Protein AF-T1B3P7-F1 (afdb_monomer_lite)

InterPro domains:
  IPR013783 Immunoglobulin-like fold [G3DSA:2.60.40.10] (17-87)
  IPR026891 Fibronectin type III-like domain [PF14310] (54-87)
  IPR036881 Glycoside hydrolase family 3 C-terminal domain superfamily [SSF52279] (3-20)
  IPR050288 Cellulose-degrading glycosyl hydrolase 3 [PTHR42715] (6-87)

Organism: NCBI:txid410659

Structure (mmCIF, N/CA/C/O backbone):
data_AF-T1B3P7-F1
#
_entry.id   AF-T1B3P7-F1
#
loop_
_atom_site.group_PDB
_atom_site.id
_atom_site.type_symbol
_atom_site.label_atom_id
_atom_site.label_alt_id
_atom_site.label_comp_id
_atom_site.label_asym_id
_atom_site.label_entity_id
_atom_site.label_seq_id
_atom_site.pdbx_PDB_ins_code
_atom_site.Cartn_x
_atom_site.Cartn_y
_atom_site.Cartn_z
_atom_site.occupancy
_atom_site.B_iso_or_equiv
_atom_site.auth_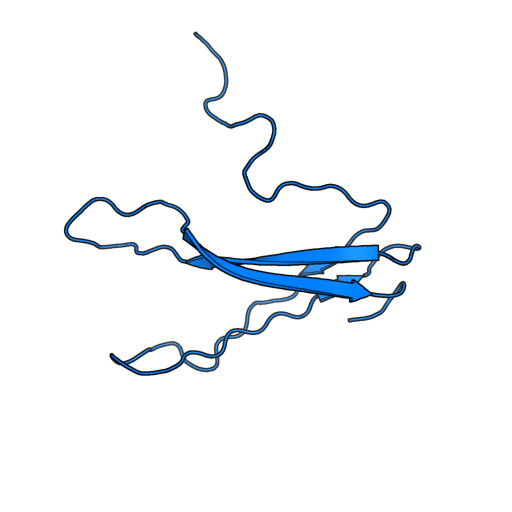seq_id
_atom_site.auth_comp_id
_atom_site.auth_asym_id
_atom_site.auth_atom_id
_atom_site.pdbx_PDB_model_num
ATOM 1 N N . VAL A 1 1 ? 15.768 3.551 -30.265 1.00 57.16 1 VAL A N 1
ATOM 2 C CA . VAL A 1 1 ? 14.459 4.188 -30.001 1.00 57.16 1 VAL A CA 1
ATOM 3 C C . VAL A 1 1 ? 14.610 4.927 -28.692 1.00 57.16 1 VAL A C 1
ATOM 5 O O . VAL A 1 1 ? 14.992 4.289 -27.722 1.00 57.16 1 VAL A O 1
ATOM 8 N N . ASP A 1 2 ? 14.424 6.241 -28.695 1.00 75.50 2 ASP A N 1
ATOM 9 C CA . ASP A 1 2 ? 14.675 7.099 -27.532 1.00 75.50 2 ASP A CA 1
ATOM 10 C C . ASP A 1 2 ? 13.350 7.347 -26.791 1.00 75.50 2 ASP A C 1
ATOM 12 O O . ASP A 1 2 ? 12.739 8.410 -26.877 1.00 75.50 2 ASP A O 1
ATOM 16 N N . VAL A 1 3 ? 12.818 6.283 -26.182 1.00 81.31 3 VAL A N 1
ATOM 17 C CA . VAL A 1 3 ? 11.579 6.309 -25.388 1.00 81.31 3 VAL A CA 1
ATOM 18 C C . VAL A 1 3 ? 11.830 5.673 -24.019 1.00 81.31 3 VAL A C 1
ATOM 20 O O . VAL A 1 3 ? 12.618 4.729 -23.933 1.00 81.31 3 VAL A O 1
ATOM 23 N N . PRO A 1 4 ? 11.177 6.149 -22.943 1.00 85.12 4 PRO A N 1
ATOM 24 C CA . PRO A 1 4 ? 11.336 5.563 -21.615 1.00 85.12 4 PRO A CA 1
ATOM 25 C C . PRO A 1 4 ? 10.921 4.084 -21.573 1.00 85.12 4 PRO A C 1
ATOM 27 O O . PRO A 1 4 ? 9.864 3.718 -22.079 1.00 85.12 4 PRO A O 1
ATOM 30 N N . ASN A 1 5 ? 11.701 3.247 -20.880 1.00 85.88 5 ASN A N 1
ATOM 31 C CA . ASN A 1 5 ? 11.388 1.823 -20.656 1.00 85.88 5 ASN A CA 1
ATOM 32 C C . ASN A 1 5 ? 10.254 1.586 -19.630 1.00 85.88 5 ASN A C 1
ATOM 34 O O . ASN A 1 5 ? 9.940 0.444 -19.296 1.00 85.88 5 ASN A O 1
ATOM 38 N N . SER A 1 6 ? 9.658 2.647 -19.083 1.00 88.62 6 SER A N 1
ATOM 39 C CA . SER A 1 6 ? 8.570 2.573 -18.105 1.00 88.62 6 SER A CA 1
ATOM 40 C C . SER A 1 6 ? 7.211 2.335 -18.778 1.00 88.62 6 SER A C 1
ATOM 42 O O . SER A 1 6 ? 6.931 2.972 -19.794 1.00 88.62 6 SER A O 1
ATOM 44 N N . PRO A 1 7 ? 6.322 1.503 -18.202 1.00 89.44 7 PRO A N 1
ATOM 45 C CA . PRO A 1 7 ? 4.974 1.333 -18.733 1.00 89.44 7 PRO A CA 1
ATOM 46 C C . PRO A 1 7 ? 4.161 2.624 -18.589 1.00 89.44 7 PRO A C 1
ATOM 48 O O . PRO A 1 7 ? 4.340 3.371 -17.628 1.00 89.44 7 PRO A O 1
ATOM 51 N N . LEU A 1 8 ? 3.207 2.840 -19.499 1.00 92.12 8 LEU A N 1
ATOM 52 C CA . LEU A 1 8 ? 2.267 3.962 -19.408 1.00 92.12 8 LEU A CA 1
ATOM 53 C C . LEU A 1 8 ? 1.389 3.868 -18.147 1.00 92.12 8 LEU A C 1
ATOM 55 O O . LEU A 1 8 ? 1.163 4.867 -17.471 1.00 92.12 8 LEU A O 1
ATOM 59 N N . TYR A 1 9 ? 0.947 2.651 -17.813 1.00 93.25 9 TYR A N 1
ATOM 60 C CA . TYR A 1 9 ? 0.214 2.335 -16.590 1.00 93.25 9 TYR A CA 1
ATOM 61 C C . TYR A 1 9 ? 0.805 1.063 -15.973 1.00 93.25 9 TYR A C 1
ATOM 63 O O . TYR A 1 9 ? 0.692 -0.009 -16.574 1.00 93.25 9 TYR A O 1
ATOM 71 N N . PRO A 1 10 ? 1.486 1.150 -14.817 1.00 93.81 10 PRO A N 1
ATOM 72 C CA . PRO A 1 10 ? 2.049 -0.027 -14.174 1.00 93.81 10 PRO A CA 1
ATOM 73 C C . PRO A 1 10 ? 0.948 -0.926 -13.602 1.00 93.81 10 PRO A C 1
ATOM 75 O O . PRO A 1 10 ? -0.190 -0.504 -13.381 1.00 93.81 10 PRO A O 1
ATOM 78 N N . PHE A 1 11 ? 1.302 -2.177 -13.314 1.00 93.69 11 PHE A N 1
ATOM 79 C CA . PHE A 1 11 ? 0.416 -3.079 -12.586 1.00 93.69 11 PHE A CA 1
ATOM 80 C C . PHE A 1 11 ? -0.034 -2.449 -11.257 1.00 93.69 11 PHE A C 1
ATOM 82 O O . PHE A 1 11 ? 0.768 -1.843 -10.546 1.00 93.69 11 PHE A O 1
ATOM 89 N N . GLY A 1 12 ? -1.324 -2.585 -10.940 1.00 92.75 12 GLY A N 1
ATOM 90 C CA . GLY A 1 12 ? -1.922 -2.014 -9.733 1.00 92.75 12 GLY A CA 1
ATOM 91 C C . GLY A 1 12 ? -2.289 -0.530 -9.830 1.00 92.75 12 GLY A C 1
ATOM 92 O O . GLY A 1 12 ? -2.822 0.001 -8.858 1.00 92.75 12 GLY A O 1
ATOM 93 N N . TYR A 1 13 ? -2.044 0.131 -10.969 1.00 93.56 13 TYR A N 1
ATOM 94 C CA . TYR A 1 13 ? -2.415 1.530 -11.178 1.00 93.56 13 TYR A CA 1
ATOM 95 C C . TYR A 1 13 ? -3.935 1.718 -11.249 1.00 93.56 13 TYR A C 1
ATOM 97 O O . TYR A 1 13 ? -4.636 1.020 -11.982 1.00 93.56 13 TYR A O 1
ATOM 105 N N . GLY A 1 14 ? -4.433 2.716 -10.523 1.00 92.94 14 GLY A N 1
ATOM 106 C CA . GLY A 1 14 ? -5.828 3.125 -10.544 1.00 92.94 14 GLY A CA 1
ATOM 107 C C . GLY A 1 14 ? -5.980 4.503 -9.918 1.00 92.94 14 GLY A C 1
ATOM 108 O O . GLY A 1 14 ? -5.359 4.804 -8.903 1.00 92.94 14 GLY A O 1
ATOM 109 N N . LEU A 1 15 ? -6.788 5.354 -10.544 1.00 93.00 15 LEU A N 1
ATOM 110 C CA . LEU A 1 15 ? -7.133 6.664 -10.001 1.00 93.00 15 LEU A CA 1
ATOM 111 C C . LEU A 1 15 ? -8.452 6.590 -9.233 1.00 93.00 15 LEU A C 1
ATOM 113 O O . LEU A 1 15 ? -9.300 5.734 -9.486 1.00 93.00 15 LEU A O 1
ATOM 117 N N . SER A 1 16 ? -8.644 7.546 -8.331 1.00 93.38 16 SER A N 1
ATOM 118 C CA . SER A 1 16 ? -9.875 7.723 -7.570 1.00 93.38 16 SER A CA 1
ATOM 119 C C . SER A 1 16 ? -10.328 9.180 -7.630 1.00 93.38 16 SER A C 1
ATOM 121 O O . SER A 1 16 ? -9.527 10.097 -7.792 1.00 93.38 16 SER A O 1
ATOM 123 N N . TYR A 1 17 ? -11.632 9.413 -7.460 1.00 95.38 17 TYR A N 1
ATOM 124 C CA . TYR A 1 17 ? -12.186 10.762 -7.275 1.00 95.38 17 TYR A CA 1
ATOM 125 C C . TYR A 1 17 ? -11.929 11.331 -5.872 1.00 95.38 17 TYR A C 1
ATOM 127 O O . TYR A 1 17 ? -12.417 12.411 -5.532 1.00 95.38 17 TYR A O 1
ATOM 135 N N . THR A 1 18 ? -11.216 10.584 -5.034 1.00 97.25 18 THR A N 1
ATOM 136 C CA . THR A 1 18 ? -10.723 11.017 -3.734 1.00 97.25 18 THR A CA 1
ATOM 137 C C . THR A 1 18 ? -9.248 10.657 -3.592 1.00 97.25 18 THR A C 1
ATOM 139 O O . THR A 1 18 ? -8.711 9.926 -4.420 1.00 97.25 18 THR A O 1
ATOM 142 N N . SER A 1 19 ? -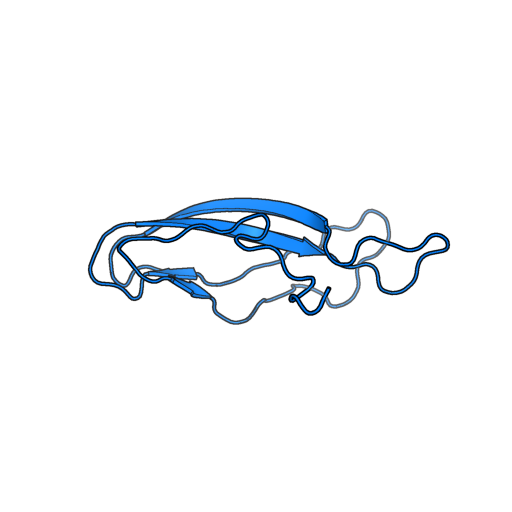8.585 11.183 -2.569 1.00 97.25 19 SER A N 1
ATOM 143 C CA . SER A 1 19 ? -7.169 10.933 -2.307 1.00 97.25 19 SER A CA 1
ATOM 144 C C . SER A 1 19 ? -7.000 10.068 -1.064 1.00 97.25 19 SER A C 1
ATOM 146 O O . SER A 1 19 ? -7.712 10.247 -0.075 1.00 97.25 19 SER A O 1
ATOM 148 N N . PHE A 1 20 ? -6.032 9.155 -1.106 1.00 97.81 20 PHE A N 1
ATOM 149 C CA . PHE A 1 20 ? -5.662 8.314 0.026 1.00 97.81 20 PHE A CA 1
ATOM 150 C C . PHE A 1 20 ? -4.212 8.576 0.420 1.00 97.81 20 PHE A C 1
ATOM 152 O O . PHE A 1 20 ? -3.340 8.674 -0.441 1.00 97.81 20 PHE A O 1
ATOM 159 N N . ALA A 1 21 ? -3.958 8.693 1.720 1.00 97.75 21 ALA A N 1
ATOM 160 C CA . ALA A 1 21 ? -2.619 8.788 2.278 1.00 97.75 21 ALA A CA 1
ATOM 161 C C . ALA A 1 21 ? -2.264 7.480 2.986 1.00 97.75 21 ALA A C 1
ATOM 163 O O . ALA A 1 21 ? -3.052 6.960 3.779 1.00 97.75 21 ALA A O 1
ATOM 164 N N . PHE A 1 22 ? -1.065 6.977 2.710 1.00 97.31 22 PHE A N 1
ATOM 165 C CA . PHE A 1 22 ? -0.483 5.839 3.408 1.00 97.31 22 PHE A CA 1
ATOM 166 C C . PHE A 1 22 ? 0.464 6.358 4.487 1.00 97.31 22 PHE A C 1
ATOM 168 O O . PHE A 1 22 ? 1.331 7.188 4.215 1.00 97.31 22 PHE A O 1
ATOM 175 N N . GLY A 1 23 ? 0.267 5.892 5.717 1.00 96.81 23 GLY A N 1
ATOM 176 C CA . GLY A 1 23 ? 1.191 6.134 6.818 1.00 96.81 23 GLY A CA 1
ATOM 177 C C . GLY A 1 23 ? 2.456 5.272 6.717 1.00 96.81 23 GLY A C 1
ATOM 178 O O . GLY A 1 23 ? 2.635 4.531 5.748 1.00 96.81 23 GLY A O 1
ATOM 179 N N . PRO A 1 24 ? 3.330 5.329 7.735 1.00 96.88 24 PRO A N 1
ATOM 180 C CA . PRO A 1 24 ? 4.463 4.418 7.828 1.00 96.88 24 PRO A CA 1
ATOM 181 C C . PRO A 1 24 ? 3.996 2.958 7.900 1.00 96.88 24 PRO A C 1
ATOM 183 O O . PRO A 1 24 ? 2.936 2.646 8.452 1.00 96.88 24 PRO A O 1
ATOM 186 N N . VAL A 1 25 ? 4.809 2.068 7.332 1.00 96.12 25 VAL A N 1
ATOM 187 C CA . VAL A 1 25 ? 4.629 0.620 7.444 1.00 96.12 25 VAL A CA 1
ATOM 1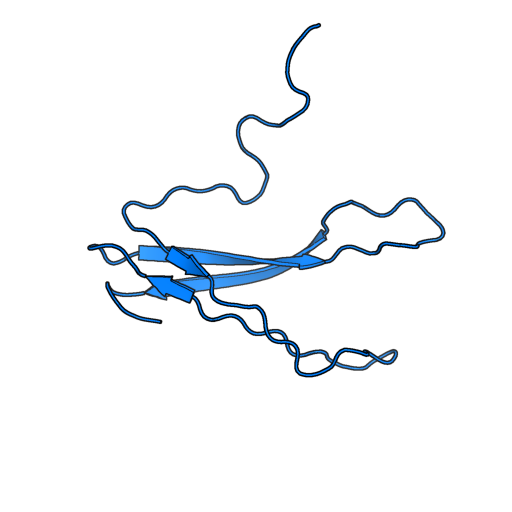88 C C . VAL A 1 25 ? 5.213 0.162 8.775 1.00 96.12 25 VAL A C 1
ATOM 190 O O . VAL A 1 25 ? 6.339 0.516 9.117 1.00 96.12 25 VAL A O 1
ATOM 193 N N . TYR A 1 26 ? 4.451 -0.645 9.504 1.00 97.12 26 TYR A N 1
ATOM 194 C CA . TYR A 1 26 ? 4.872 -1.263 10.751 1.00 97.12 26 TYR A CA 1
ATOM 195 C C . TYR A 1 26 ? 4.993 -2.768 10.569 1.00 97.12 26 TYR A C 1
ATOM 197 O O . TYR A 1 26 ? 4.084 -3.417 10.043 1.00 97.12 26 TYR A O 1
ATOM 205 N N . LEU A 1 27 ? 6.113 -3.296 11.047 1.00 96.25 27 LEU A N 1
ATOM 206 C CA . LEU A 1 27 ? 6.383 -4.718 11.182 1.00 96.25 27 LEU A CA 1
ATOM 207 C C . LEU A 1 27 ? 6.430 -5.031 12.675 1.00 96.25 27 LEU A C 1
ATOM 209 O O . LEU A 1 27 ? 7.009 -4.266 13.446 1.00 96.25 27 LEU A O 1
ATOM 213 N N . ASP A 1 28 ? 5.823 -6.136 13.083 1.00 95.62 28 ASP A N 1
ATOM 214 C CA . ASP A 1 28 ? 5.921 -6.624 14.461 1.00 95.62 28 ASP A CA 1
ATOM 215 C C . ASP A 1 28 ? 7.294 -7.243 14.779 1.00 95.62 28 ASP A C 1
ATOM 217 O O . ASP A 1 28 ? 7.665 -7.357 15.947 1.00 95.62 28 ASP A O 1
ATOM 221 N N . SER A 1 29 ? 8.074 -7.595 13.752 1.00 94.19 29 SER A N 1
ATOM 222 C CA . SER A 1 29 ? 9.462 -8.039 13.869 1.00 94.19 29 SER A CA 1
ATOM 223 C C . SER A 1 29 ? 10.302 -7.649 12.647 1.00 94.19 29 SER A C 1
ATOM 225 O O . SER A 1 29 ? 9.797 -7.507 11.537 1.00 94.19 29 SER A O 1
ATOM 227 N N . ASP A 1 30 ? 11.611 -7.509 12.840 1.00 93.38 30 ASP A N 1
ATOM 228 C CA . ASP A 1 30 ? 12.611 -7.344 11.780 1.00 93.38 30 ASP A CA 1
ATOM 229 C C . ASP A 1 30 ? 13.159 -8.689 11.267 1.00 93.38 30 ASP A C 1
ATOM 231 O O . ASP A 1 30 ? 13.896 -8.734 10.282 1.00 93.38 30 ASP A O 1
ATOM 235 N N . ARG A 1 31 ? 12.816 -9.801 11.933 1.00 92.19 31 ARG A N 1
ATOM 236 C CA . ARG A 1 31 ? 13.333 -11.138 11.631 1.00 92.19 31 ARG A CA 1
ATOM 237 C C . ARG A 1 31 ? 12.210 -12.158 11.591 1.00 92.19 31 ARG A C 1
ATOM 239 O O . ARG A 1 31 ? 11.527 -12.399 12.581 1.00 92.19 31 ARG A O 1
ATOM 246 N N . LEU A 1 32 ? 12.099 -12.854 10.466 1.00 92.19 32 LEU A N 1
ATOM 247 C CA . LEU A 1 32 ? 11.159 -13.953 10.290 1.00 92.19 32 LEU A CA 1
ATOM 248 C C . LEU A 1 32 ? 11.913 -15.284 10.236 1.00 92.19 32 LEU A C 1
ATOM 250 O O . LEU A 1 32 ? 12.779 -15.484 9.387 1.00 92.19 32 LEU A O 1
ATOM 254 N N . ARG A 1 33 ? 11.590 -16.208 11.146 1.00 92.12 33 ARG A N 1
ATOM 255 C CA . ARG A 1 33 ? 12.100 -17.586 11.086 1.00 92.12 33 ARG A CA 1
ATOM 256 C C . ARG A 1 33 ? 11.287 -18.406 10.088 1.00 92.12 33 ARG A C 1
ATOM 258 O O . ARG A 1 33 ? 10.114 -18.122 9.861 1.00 92.12 33 ARG A O 1
ATOM 265 N N . THR A 1 34 ? 11.886 -19.464 9.547 1.00 91.50 34 THR A N 1
ATOM 266 C CA . THR A 1 34 ? 11.183 -20.428 8.690 1.00 91.50 34 THR A CA 1
ATOM 267 C C . THR A 1 34 ? 9.929 -20.957 9.386 1.00 91.50 34 THR A C 1
ATOM 269 O O . THR A 1 34 ? 9.995 -21.401 10.530 1.00 91.50 34 THR A O 1
ATOM 272 N N . GLY A 1 35 ? 8.788 -20.889 8.697 1.00 92.94 35 GLY A N 1
ATOM 273 C CA . GLY A 1 35 ? 7.484 -21.286 9.240 1.00 92.94 35 GLY A CA 1
ATOM 274 C C . GLY A 1 35 ? 6.851 -20.281 10.211 1.00 92.94 35 GLY A C 1
ATOM 275 O O . GLY A 1 35 ? 5.764 -20.543 10.715 1.00 92.94 35 GLY A O 1
ATOM 276 N N . GLY A 1 36 ? 7.503 -19.147 10.478 1.00 92.88 36 GLY A N 1
ATOM 277 C CA . GLY A 1 36 ? 6.930 -18.055 11.258 1.00 92.88 36 GLY A CA 1
ATOM 278 C C . GLY A 1 36 ? 5.951 -17.200 10.453 1.00 92.88 36 GLY A C 1
ATOM 279 O O . GLY A 1 36 ? 5.913 -17.247 9.223 1.00 92.88 36 GLY A O 1
ATOM 280 N N . THR A 1 37 ? 5.211 -16.356 11.169 1.00 94.31 37 THR A N 1
ATOM 281 C CA . THR A 1 37 ? 4.313 -15.343 10.600 1.00 94.31 37 THR A CA 1
ATOM 282 C C . THR A 1 37 ? 4.846 -13.958 10.942 1.00 94.31 37 THR A C 1
ATOM 284 O O . THR A 1 37 ? 5.229 -13.721 12.083 1.00 94.31 37 THR A O 1
ATOM 287 N N . LEU A 1 38 ? 4.864 -13.058 9.957 1.00 94.31 38 LEU A N 1
ATOM 288 C CA . LEU A 1 38 ? 5.188 -11.644 10.139 1.00 94.31 38 LEU A CA 1
ATOM 289 C C . LEU A 1 38 ? 3.917 -10.815 9.952 1.00 94.31 38 LEU A C 1
ATOM 291 O O . LEU A 1 38 ? 3.263 -10.923 8.908 1.00 94.31 38 LEU A O 1
ATOM 295 N N . HIS A 1 39 ? 3.572 -9.982 10.931 1.00 95.38 39 HIS A N 1
ATOM 296 C CA . HIS A 1 39 ? 2.425 -9.091 10.832 1.00 95.38 39 HIS A CA 1
ATOM 297 C C . HIS A 1 39 ? 2.857 -7.719 10.312 1.00 95.38 39 HIS A C 1
ATOM 299 O O . HIS A 1 39 ? 3.602 -6.978 10.949 1.00 95.38 39 HIS A O 1
ATOM 305 N N . VAL A 1 40 ? 2.332 -7.369 9.137 1.00 95.81 40 VAL A N 1
ATOM 306 C CA . VAL A 1 40 ? 2.562 -6.078 8.483 1.00 95.81 40 VAL A CA 1
ATOM 307 C C . VAL A 1 40 ? 1.298 -5.238 8.580 1.00 95.81 40 VAL A C 1
ATOM 309 O O . VAL A 1 40 ? 0.212 -5.695 8.214 1.00 95.81 40 VAL A O 1
ATOM 312 N N . SER A 1 41 ? 1.424 -3.999 9.043 1.00 96.88 41 SER A N 1
ATOM 313 C CA . SER A 1 41 ? 0.305 -3.060 9.110 1.00 96.88 41 SER A CA 1
ATOM 314 C C . SER A 1 41 ? 0.681 -1.685 8.573 1.00 96.88 41 SER A C 1
ATOM 316 O O . SER A 1 41 ? 1.830 -1.256 8.632 1.00 96.88 41 SER A O 1
ATOM 318 N N . VAL A 1 42 ? -0.308 -0.992 8.018 1.00 97.44 42 VAL A N 1
ATOM 319 C CA . VAL A 1 42 ? -0.177 0.379 7.527 1.00 97.44 42 VAL A CA 1
ATOM 320 C C . VAL A 1 42 ? -1.498 1.099 7.756 1.00 97.44 42 VAL A C 1
ATOM 322 O O . VAL A 1 42 ? -2.571 0.521 7.566 1.00 97.44 42 VAL A O 1
ATOM 325 N N . ARG A 1 43 ? -1.429 2.362 8.178 1.00 97.88 43 ARG A N 1
ATOM 326 C CA . ARG A 1 43 ? -2.614 3.221 8.258 1.00 97.88 43 ARG A CA 1
ATOM 327 C C . ARG A 1 43 ? -2.933 3.765 6.871 1.00 97.88 43 ARG A C 1
ATOM 329 O O . ARG A 1 43 ? -2.036 4.272 6.200 1.00 97.88 43 ARG A O 1
ATOM 336 N N . VAL A 1 44 ? -4.200 3.699 6.473 1.00 97.75 44 VAL A N 1
ATOM 337 C CA . VAL A 1 44 ? -4.672 4.247 5.198 1.00 97.75 44 VAL A CA 1
ATOM 338 C C . VAL A 1 44 ? -5.786 5.229 5.480 1.00 97.75 44 VAL A C 1
ATOM 340 O O . VAL A 1 44 ? -6.816 4.845 6.014 1.00 97.75 44 VAL A O 1
ATOM 343 N N . SER A 1 45 ? -5.586 6.486 5.107 1.00 98.12 45 SER A N 1
ATOM 344 C CA . SER A 1 45 ? -6.514 7.571 5.414 1.00 98.12 45 SER A CA 1
ATOM 345 C C . SER A 1 45 ? -7.117 8.134 4.137 1.00 98.12 45 SER A C 1
ATOM 347 O O . SER A 1 45 ? -6.381 8.458 3.206 1.00 98.12 45 SER A O 1
ATOM 349 N N . ASN A 1 46 ? -8.437 8.310 4.089 1.00 98.31 46 ASN A N 1
ATOM 350 C CA . ASN A 1 46 ? -9.072 9.079 3.020 1.00 98.31 46 ASN A CA 1
ATOM 351 C C . ASN A 1 46 ? -8.923 10.575 3.323 1.00 98.31 46 ASN A C 1
ATOM 353 O O . ASN A 1 46 ? -9.587 11.112 4.209 1.00 98.31 46 ASN A O 1
ATOM 357 N N . THR A 1 47 ? -8.046 11.245 2.582 1.00 98.06 47 THR A N 1
ATOM 358 C CA . THR A 1 47 ? -7.731 12.670 2.750 1.00 98.06 47 THR A CA 1
ATOM 359 C C . THR A 1 47 ? -8.561 13.579 1.847 1.00 98.06 47 THR A C 1
ATOM 361 O O . THR A 1 47 ? -8.440 14.801 1.926 1.00 98.06 47 THR A O 1
ATOM 364 N N . GLY A 1 48 ? -9.398 13.012 0.976 1.00 97.06 48 GLY A N 1
ATOM 365 C CA . GLY A 1 48 ? -10.232 13.782 0.066 1.00 97.06 48 GLY A CA 1
ATOM 366 C C . GLY A 1 48 ? -11.634 14.057 0.612 1.00 97.06 48 GLY A C 1
ATOM 367 O O . GLY A 1 48 ? -11.986 13.743 1.745 1.00 97.06 48 GLY A O 1
ATOM 368 N N . LYS A 1 49 ? -12.470 14.672 -0.232 1.00 97.88 49 LYS A N 1
ATOM 369 C CA . LYS A 1 49 ? -13.824 15.139 0.133 1.00 97.88 49 LYS A CA 1
ATOM 370 C C . LYS A 1 49 ? -14.947 14.162 -0.233 1.00 97.88 49 LYS A C 1
ATOM 372 O O . LYS A 1 49 ? -16.119 14.490 -0.085 1.00 97.88 49 LYS A O 1
ATOM 377 N N . ARG A 1 50 ? -14.615 12.990 -0.779 1.00 97.44 50 ARG A N 1
ATOM 378 C CA . ARG A 1 50 ? -15.587 12.011 -1.292 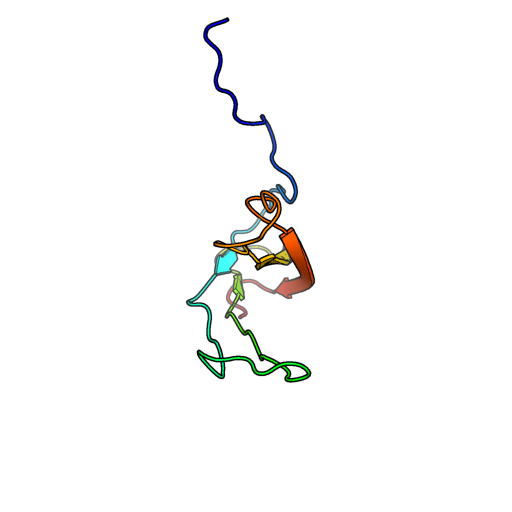1.00 97.44 50 ARG A CA 1
ATOM 379 C C . ARG A 1 50 ? -15.338 10.652 -0.662 1.00 97.44 50 ARG A C 1
ATOM 381 O O . ARG A 1 50 ? -14.193 10.279 -0.432 1.00 97.44 50 ARG A O 1
ATOM 388 N N . ARG A 1 51 ? -16.405 9.890 -0.418 1.00 97.62 51 ARG A N 1
ATOM 389 C CA . ARG A 1 51 ? -16.270 8.470 -0.083 1.00 97.62 51 ARG A CA 1
ATOM 390 C C . ARG A 1 51 ? -15.595 7.754 -1.253 1.00 97.62 51 ARG A C 1
ATOM 392 O O . ARG A 1 51 ? -15.963 7.979 -2.405 1.00 97.62 51 ARG A O 1
ATOM 399 N N . GLY A 1 52 ? -14.646 6.880 -0.952 1.00 97.06 52 GLY A N 1
ATOM 400 C CA . GLY A 1 52 ? -13.925 6.108 -1.957 1.00 97.06 52 GLY A CA 1
ATOM 401 C C . GLY A 1 52 ? -13.548 4.729 -1.444 1.00 97.06 52 GLY A C 1
ATOM 402 O O . GLY A 1 52 ? -13.694 4.430 -0.257 1.00 97.06 52 GLY A O 1
ATOM 403 N N . ALA A 1 53 ? -13.056 3.893 -2.351 1.00 96.88 53 ALA A N 1
ATOM 404 C CA . ALA A 1 53 ? -12.418 2.639 -1.99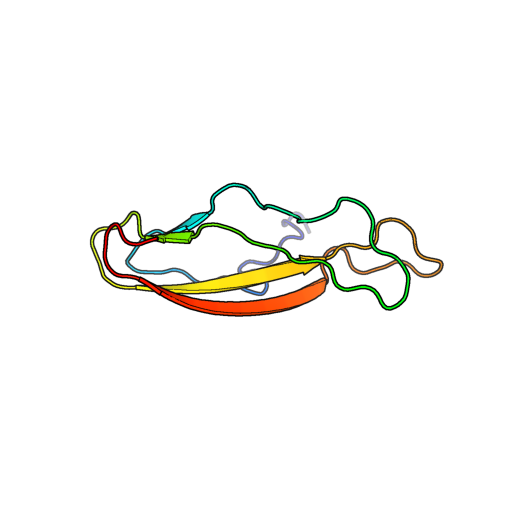8 1.00 96.88 53 ALA A CA 1
ATOM 405 C C . ALA A 1 53 ? -11.034 2.570 -2.640 1.00 96.88 53 ALA A C 1
ATOM 407 O O . ALA A 1 53 ? -10.900 2.932 -3.804 1.00 96.88 53 ALA A O 1
ATOM 408 N N . GLU A 1 54 ? -10.061 2.071 -1.886 1.00 96.62 54 GLU A N 1
ATOM 409 C CA . GLU A 1 54 ? -8.668 1.922 -2.307 1.00 96.62 54 GLU A CA 1
ATOM 410 C C . GLU A 1 54 ? -8.254 0.453 -2.201 1.00 96.62 54 GLU A C 1
ATOM 412 O O . GLU A 1 54 ? -8.682 -0.250 -1.277 1.00 96.62 54 GLU A O 1
ATOM 417 N N . VAL A 1 55 ? -7.441 -0.028 -3.144 1.00 97.62 55 VAL A N 1
ATOM 418 C CA . VAL A 1 55 ? -6.878 -1.384 -3.104 1.00 97.62 55 VAL A CA 1
ATOM 419 C C . VAL A 1 55 ? -5.448 -1.297 -2.584 1.00 97.62 55 VAL A C 1
ATOM 421 O O . VAL A 1 55 ? -4.517 -1.035 -3.336 1.00 97.62 55 VAL A O 1
ATOM 424 N N . VAL A 1 56 ? -5.277 -1.556 -1.289 1.00 96.88 56 VAL A N 1
ATOM 425 C CA . VAL A 1 56 ? -3.971 -1.607 -0.624 1.00 96.88 56 VAL A CA 1
ATOM 426 C C . VAL A 1 56 ? -3.240 -2.865 -1.075 1.00 96.88 56 VAL A C 1
ATOM 428 O O . VAL A 1 56 ? -3.787 -3.957 -0.936 1.00 96.88 56 VAL A O 1
ATOM 431 N N . GLN A 1 57 ? -2.026 -2.730 -1.605 1.00 97.19 57 GLN A N 1
ATOM 432 C CA . GLN A 1 57 ? -1.249 -3.827 -2.195 1.00 97.19 57 GLN A CA 1
ATOM 433 C C . GLN A 1 57 ? 0.080 -4.002 -1.446 1.00 97.19 57 GLN A C 1
ATOM 435 O O . GLN A 1 57 ? 0.821 -3.038 -1.265 1.00 97.19 57 GLN A O 1
ATOM 440 N N . LEU A 1 58 ? 0.385 -5.231 -1.023 1.00 96.12 58 LEU A N 1
ATOM 441 C CA . LEU A 1 58 ? 1.641 -5.606 -0.371 1.00 96.12 58 LEU A CA 1
ATOM 442 C C . LEU A 1 58 ? 2.572 -6.270 -1.385 1.00 96.12 58 LEU A C 1
ATOM 444 O O . LEU A 1 58 ? 2.265 -7.346 -1.909 1.00 96.12 58 LEU A O 1
ATOM 448 N N . TYR A 1 59 ? 3.730 -5.651 -1.596 1.00 94.94 59 TYR A N 1
ATOM 449 C CA . TYR A 1 59 ? 4.800 -6.175 -2.434 1.00 94.94 59 TYR A CA 1
ATOM 450 C C . TYR A 1 59 ? 5.994 -6.585 -1.580 1.00 94.94 59 TYR A C 1
ATOM 452 O O . TYR A 1 59 ? 6.369 -5.863 -0.660 1.00 94.94 59 TYR A O 1
ATOM 460 N N . VAL A 1 60 ? 6.605 -7.718 -1.916 1.00 92.81 60 VAL A N 1
ATOM 461 C CA . VAL A 1 60 ? 7.884 -8.154 -1.347 1.00 92.81 60 VAL A CA 1
ATOM 462 C C . VAL A 1 60 ? 8.946 -8.173 -2.435 1.00 92.81 60 VAL A C 1
ATOM 464 O O . VAL A 1 60 ? 8.643 -8.422 -3.606 1.00 92.81 60 VAL A O 1
ATOM 467 N N . HIS A 1 61 ? 10.184 -7.924 -2.037 1.00 91.19 61 HIS A N 1
ATOM 468 C CA . HIS A 1 61 ? 11.358 -8.078 -2.876 1.00 91.19 61 HIS A CA 1
ATOM 469 C C . HIS A 1 61 ? 12.358 -8.955 -2.129 1.00 91.19 61 HIS A C 1
ATOM 471 O O . HIS A 1 61 ? 12.567 -8.766 -0.933 1.00 91.19 61 HIS A O 1
ATOM 477 N N . ASP A 1 62 ? 12.908 -9.937 -2.831 1.00 85.44 62 ASP A N 1
ATOM 478 C CA . ASP A 1 62 ? 14.017 -10.746 -2.345 1.00 85.44 62 ASP A CA 1
ATOM 479 C C . ASP A 1 62 ? 15.289 -10.173 -2.970 1.00 85.44 62 ASP A C 1
ATOM 481 O O . ASP A 1 62 ? 15.399 -10.138 -4.193 1.00 85.44 62 ASP A O 1
ATOM 485 N N . GLU A 1 63 ? 16.198 -9.644 -2.155 1.00 81.56 63 GLU A N 1
ATOM 486 C CA . GLU A 1 63 ? 17.399 -8.961 -2.649 1.00 81.56 63 GLU A CA 1
ATOM 487 C C . GLU A 1 63 ? 18.490 -9.946 -3.087 1.00 81.56 63 GLU A C 1
ATOM 489 O O . GLU A 1 63 ? 19.329 -9.608 -3.923 1.00 81.56 63 GLU A O 1
ATOM 494 N N . VAL A 1 64 ? 18.492 -11.169 -2.541 1.00 80.00 64 VAL A N 1
ATOM 495 C CA . VAL A 1 64 ? 19.552 -12.156 -2.777 1.00 80.00 64 VAL A CA 1
ATOM 496 C C . VAL A 1 64 ? 18.946 -13.546 -2.923 1.00 80.00 64 VAL A C 1
ATOM 498 O O . VAL A 1 64 ? 18.648 -14.224 -1.944 1.00 80.00 64 VAL A O 1
ATOM 501 N N . ALA A 1 65 ? 18.862 -14.011 -4.167 1.00 78.12 65 ALA A N 1
ATOM 502 C CA . ALA A 1 65 ? 18.421 -15.358 -4.498 1.00 78.12 65 ALA A CA 1
ATOM 503 C C . ALA A 1 65 ? 19.371 -16.016 -5.509 1.00 78.12 65 ALA A C 1
ATOM 505 O O . ALA A 1 65 ? 20.057 -15.346 -6.282 1.00 78.12 65 ALA A O 1
ATOM 506 N N . SER A 1 66 ? 19.403 -17.352 -5.517 1.00 79.25 66 SER A N 1
ATOM 507 C CA . SER A 1 66 ? 20.222 -18.149 -6.446 1.00 79.25 66 SER A CA 1
ATOM 508 C C . SER A 1 66 ? 19.819 -17.977 -7.916 1.00 79.25 66 SER A C 1
ATOM 510 O O . SER A 1 66 ? 20.617 -18.232 -8.814 1.00 79.25 66 SER A O 1
ATOM 512 N N . ILE A 1 67 ? 18.588 -17.529 -8.159 1.00 81.19 67 ILE A N 1
ATOM 513 C CA . ILE A 1 67 ? 18.046 -17.143 -9.460 1.00 81.19 67 ILE A CA 1
ATOM 514 C C . ILE A 1 67 ? 17.577 -15.699 -9.326 1.00 81.19 67 ILE A C 1
ATOM 516 O O . ILE A 1 67 ? 16.987 -15.358 -8.304 1.00 81.19 67 ILE A O 1
ATOM 520 N N . SER A 1 68 ? 17.813 -14.873 -10.350 1.00 80.75 68 SER A N 1
ATOM 521 C CA . SER A 1 68 ? 17.417 -13.460 -10.339 1.00 80.75 68 SER A CA 1
ATOM 522 C C . SER A 1 68 ? 15.929 -13.311 -9.976 1.00 80.75 68 SER A C 1
ATOM 524 O O . SER A 1 68 ? 15.066 -13.757 -10.743 1.00 80.75 68 SER A O 1
ATOM 526 N N . PRO A 1 69 ? 15.615 -12.733 -8.803 1.00 81.00 69 PRO A N 1
ATOM 527 C CA . PRO A 1 69 ? 14.245 -12.613 -8.345 1.00 81.00 69 PRO A CA 1
ATOM 528 C C . PRO A 1 69 ? 13.562 -11.412 -9.015 1.00 81.00 69 PRO A C 1
ATOM 530 O O . PRO A 1 69 ? 14.216 -10.427 -9.373 1.00 81.00 69 PRO A O 1
ATOM 533 N N . PRO A 1 70 ? 12.228 -11.433 -9.166 1.00 82.75 70 PRO A N 1
ATOM 534 C CA . PRO A 1 70 ? 11.499 -10.262 -9.628 1.00 82.75 70 PRO A CA 1
ATOM 535 C C . PRO A 1 70 ? 11.665 -9.079 -8.666 1.00 82.75 70 PRO A C 1
ATOM 537 O O . PRO A 1 70 ? 11.622 -9.230 -7.443 1.00 82.75 70 PRO A O 1
ATOM 540 N N . VAL A 1 71 ? 11.772 -7.873 -9.228 1.00 85.75 71 VAL A N 1
ATOM 541 C CA . VAL A 1 71 ? 11.973 -6.632 -8.456 1.00 85.75 71 VAL A CA 1
ATOM 542 C C . VAL A 1 71 ?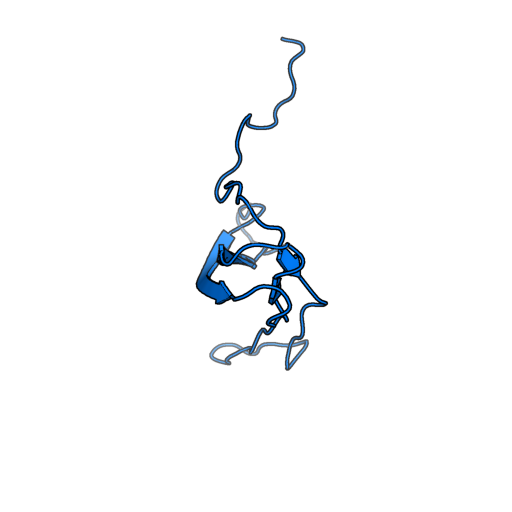 10.836 -6.379 -7.459 1.00 85.75 71 VAL A C 1
ATOM 544 O O . VAL A 1 71 ? 11.057 -5.835 -6.386 1.00 85.75 71 VAL A O 1
ATOM 547 N N . ARG A 1 72 ? 9.598 -6.769 -7.786 1.00 88.69 72 ARG A N 1
ATOM 548 C CA . ARG A 1 72 ? 8.439 -6.665 -6.887 1.00 88.69 72 ARG A CA 1
ATOM 549 C C . ARG A 1 72 ? 7.492 -7.836 -7.116 1.00 88.69 72 ARG A C 1
ATOM 551 O O . ARG A 1 72 ? 7.072 -8.075 -8.245 1.00 88.69 72 ARG A O 1
ATOM 558 N N . LEU A 1 73 ? 7.116 -8.523 -6.041 1.00 92.06 73 LEU A N 1
ATOM 559 C CA . LEU A 1 73 ? 6.146 -9.617 -6.045 1.00 92.06 73 LEU A CA 1
ATOM 560 C C . LEU A 1 73 ? 4.946 -9.264 -5.174 1.00 92.06 73 LEU A C 1
ATOM 562 O O . LEU A 1 73 ? 5.100 -9.055 -3.973 1.00 92.06 73 LEU A O 1
ATOM 566 N N . LEU A 1 74 ? 3.745 -9.239 -5.754 1.00 95.25 74 LEU A N 1
ATOM 567 C CA . LEU A 1 74 ? 2.514 -9.060 -4.984 1.00 95.25 74 LEU A CA 1
ATOM 568 C C . LEU A 1 74 ? 2.286 -10.290 -4.088 1.00 95.25 74 LEU A C 1
ATOM 570 O O . LEU A 1 74 ? 2.227 -11.416 -4.584 1.00 95.25 74 LEU A O 1
ATOM 574 N N . LYS A 1 75 ? 2.145 -10.080 -2.777 1.00 94.19 75 LYS A N 1
ATOM 575 C CA . LYS A 1 75 ? 1.884 -11.149 -1.791 1.00 94.19 75 LYS A CA 1
ATOM 576 C C . LYS A 1 75 ? 0.553 -11.017 -1.071 1.00 94.19 75 LYS A C 1
ATOM 578 O O . LYS A 1 75 ? 0.078 -11.988 -0.494 1.00 94.19 75 LYS A O 1
ATOM 583 N N . GLY A 1 76 ? -0.067 -9.846 -1.130 1.00 95.00 76 GLY A N 1
ATOM 584 C CA . GLY A 1 76 ? -1.382 -9.631 -0.551 1.00 95.00 76 GLY A CA 1
ATOM 585 C C . GLY A 1 76 ? -2.002 -8.343 -1.052 1.00 95.00 76 GLY A C 1
ATOM 586 O O . GLY A 1 76 ? -1.308 -7.433 -1.502 1.00 95.00 76 GLY A O 1
ATOM 587 N N . PHE A 1 77 ? -3.321 -8.264 -0.968 1.00 97.00 77 PHE A N 1
ATOM 588 C CA . PHE A 1 77 ? -4.045 -7.032 -1.216 1.00 97.00 77 PHE A CA 1
ATOM 589 C C . PHE A 1 77 ? -5.323 -6.994 -0.387 1.00 97.00 77 PHE A C 1
ATOM 591 O O . PHE A 1 77 ? -5.881 -8.029 -0.021 1.00 97.00 77 PHE A O 1
ATOM 598 N N . ARG A 1 78 ? -5.805 -5.788 -0.097 1.00 97.19 78 ARG A N 1
ATOM 599 C CA . ARG A 1 78 ? -7.074 -5.579 0.593 1.00 97.19 78 ARG A CA 1
ATOM 600 C C . ARG A 1 78 ? -7.754 -4.329 0.066 1.00 97.19 78 ARG A C 1
ATOM 602 O O . ARG A 1 78 ? -7.163 -3.254 0.033 1.00 97.19 78 ARG A O 1
ATOM 609 N N . ARG A 1 79 ? -9.027 -4.466 -0.301 1.00 96.81 79 ARG A N 1
ATOM 610 C CA . ARG A 1 79 ? -9.874 -3.323 -0.636 1.00 96.81 79 ARG A CA 1
ATOM 611 C C . ARG A 1 79 ? -10.457 -2.734 0.644 1.00 96.81 79 ARG A C 1
ATOM 613 O O . ARG A 1 79 ? -11.115 -3.443 1.403 1.00 96.81 79 ARG A O 1
ATOM 620 N N . VAL A 1 80 ? -10.238 -1.445 0.870 1.00 97.00 80 VAL A N 1
ATOM 621 C CA . VAL A 1 80 ? -10.799 -0.698 2.004 1.00 97.00 80 VAL A CA 1
ATOM 622 C C . VAL A 1 80 ? -11.730 0.383 1.481 1.00 97.00 80 VAL A C 1
ATOM 624 O O . VAL A 1 80 ? -11.419 1.038 0.494 1.00 97.00 80 VAL A O 1
ATOM 627 N N . SER A 1 81 ? -12.901 0.538 2.098 1.00 97.81 81 SER A N 1
ATOM 628 C CA . SER A 1 81 ? -13.835 1.625 1.784 1.00 97.81 81 SER A CA 1
ATOM 629 C C . SER A 1 81 ? -13.831 2.617 2.931 1.00 97.81 81 SER A C 1
ATOM 631 O O . SER A 1 81 ? -14.078 2.218 4.066 1.00 97.81 81 SER A O 1
ATOM 633 N N . LEU A 1 82 ? -13.570 3.885 2.633 1.00 97.94 82 LEU A N 1
ATOM 634 C CA . LEU A 1 82 ? -13.381 4.921 3.641 1.00 97.94 82 LEU A CA 1
ATOM 635 C C . LEU A 1 82 ? -14.212 6.157 3.303 1.00 97.94 82 LEU A C 1
ATOM 637 O O . LEU A 1 82 ? -14.224 6.641 2.162 1.00 97.94 82 LEU A O 1
ATOM 641 N N . ASN A 1 83 ? -14.889 6.684 4.317 1.00 98.31 83 ASN A N 1
ATOM 642 C CA . ASN A 1 83 ? -15.492 8.011 4.265 1.00 98.31 83 ASN A CA 1
ATOM 643 C C . ASN A 1 83 ? -14.406 9.103 4.315 1.00 98.31 83 ASN A C 1
ATOM 645 O O . ASN A 1 83 ? -13.293 8.820 4.762 1.00 98.31 83 ASN A O 1
ATOM 649 N N . PRO A 1 84 ? -14.703 10.342 3.883 1.00 97.94 84 PRO A N 1
ATOM 650 C CA . PRO A 1 84 ? -13.791 11.476 4.050 1.00 97.94 84 PRO A CA 1
ATOM 651 C C . PRO A 1 84 ? -13.284 11.597 5.494 1.00 97.94 84 PRO A C 1
ATOM 653 O O . PRO A 1 84 ? -14.085 11.576 6.427 1.00 97.94 84 PRO A O 1
ATOM 656 N N . GLY A 1 85 ? -11.967 11.698 5.680 1.00 96.69 85 GLY A N 1
ATOM 657 C CA . GLY A 1 85 ? -11.316 11.812 6.992 1.00 96.69 85 GLY A CA 1
ATOM 658 C C . GLY A 1 85 ? -11.172 10.501 7.776 1.00 96.69 85 GLY A C 1
ATOM 659 O O . GLY A 1 85 ? -10.533 10.493 8.826 1.00 96.69 85 GLY A O 1
ATOM 660 N N . GLN A 1 86 ? -11.725 9.386 7.290 1.00 97.12 86 GLN A N 1
ATOM 661 C CA . GLN A 1 86 ? -11.612 8.088 7.958 1.00 97.12 86 GLN A CA 1
ATOM 662 C C . GLN A 1 86 ? -10.230 7.458 7.728 1.00 97.12 86 GLN A C 1
ATOM 664 O O . GLN A 1 86 ? -9.636 7.634 6.661 1.00 97.12 86 GLN A O 1
ATOM 669 N N . SER A 1 87 ? -9.740 6.713 8.726 1.00 90.06 87 SER A N 1
ATOM 670 C CA . SER A 1 87 ? -8.507 5.910 8.681 1.00 90.06 87 SER A CA 1
ATOM 671 C C . SER A 1 87 ? -8.727 4.483 9.170 1.00 90.06 87 SER A C 1
ATOM 673 O O . SER A 1 87 ? -9.741 4.275 9.876 1.00 90.06 87 SER A O 1
#

Sequence (87 aa):
VDVPNSPLYPFGYGLSYTSFAFGPVYLDSDRLRTGGTLHVSVRVSNTGKRRGAEVVQLYVHDEVASISPPVRLLKGFRRVSLNPGQS

pLDDT: mean 92.65, std 6.79, range [57.16, 98.31]

Secondary structure (DSSP, 8-state):
--S-SS-SS-TT----SS-EEEEEEEES-S---TT----EEEEEEE-SSS-EEEEEEEEE--SS-SS---S-EEEEEEEEEE-TT--

Radius of gyration: 16.64 Å; chains: 1; bounding box: 36×36×44 Å

Foldseek 3Di:
DPDDPDDPADPQDDDDPWDKDKADKDWPDPDDDVVGDIDIDIDIWTQGQAWDKGKAWDWDDDPDDPDDTDRTDTDDIDIDTDHHGGD